Protein AF-A0A841VB92-F1 (afdb_monomer_lite)

Secondary structure (DSSP, 8-state):
-------------PPEEEEEEESS-TTTHHHHHHHHHHHSPSSEEEEEEE---TT-----

pLDDT: mean 80.82, std 17.4, range [42.66, 96.19]

Radius of gyration: 19.09 Å; chains: 1; bounding box: 50×18×51 Å

Foldseek 3Di:
DDPPPPPPPPPPVPEAEAEAEDEPCQVPPVVVVVVVVVVDDPPYYYHYHYPCHDPDPPDD

Structure (mmCIF, N/CA/C/O backbone):
data_AF-A0A841VB92-F1
#
_entry.id   AF-A0A841VB92-F1
#
loop_
_atom_site.group_PDB
_atom_site.id
_atom_site.type_symbol
_atom_site.label_atom_id
_atom_site.label_alt_id
_atom_site.label_comp_id
_atom_site.label_asym_id
_atom_site.label_entity_id
_atom_site.label_seq_id
_atom_site.pdbx_PDB_ins_code
_atom_site.Cartn_x
_atom_site.Cartn_y
_atom_site.Cartn_z
_atom_site.occupancy
_atom_site.B_iso_or_equiv
_atom_site.auth_seq_id
_atom_site.auth_comp_id
_atom_site.auth_asym_id
_atom_site.auth_atom_id
_atom_site.pdbx_PDB_model_num
ATOM 1 N N . MET A 1 1 ? -32.423 7.310 43.135 1.00 45.44 1 MET A N 1
ATOM 2 C CA . MET A 1 1 ? -31.119 7.658 42.536 1.00 45.44 1 MET A CA 1
ATOM 3 C C . MET A 1 1 ? -30.657 6.417 41.802 1.00 45.44 1 MET A C 1
ATOM 5 O O . MET A 1 1 ? -30.196 5.489 42.446 1.00 45.44 1 MET A O 1
ATOM 9 N N . ASN A 1 2 ? -30.937 6.341 40.501 1.00 42.66 2 ASN A N 1
ATOM 10 C CA . ASN A 1 2 ? -30.526 5.202 39.689 1.00 42.66 2 ASN A CA 1
ATOM 11 C C . ASN A 1 2 ? -29.091 5.467 39.258 1.00 42.66 2 ASN A C 1
ATOM 13 O O . ASN A 1 2 ? -28.849 6.357 38.446 1.00 42.66 2 ASN A O 1
ATOM 17 N N . ASP A 1 3 ? -28.169 4.730 39.863 1.00 51.75 3 ASP A N 1
ATOM 18 C CA . ASP A 1 3 ? -26.769 4.692 39.478 1.00 51.75 3 ASP A CA 1
ATOM 19 C C . ASP A 1 3 ? -26.679 3.959 38.135 1.00 51.75 3 ASP A C 1
ATOM 21 O O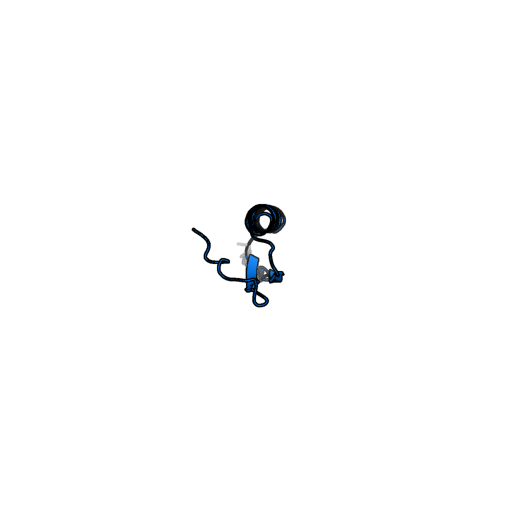 . ASP A 1 3 ? -26.562 2.737 38.062 1.00 51.75 3 ASP A O 1
ATOM 25 N N . GLN A 1 4 ? -26.880 4.703 37.045 1.00 54.78 4 GLN A N 1
ATOM 26 C CA . GLN A 1 4 ? -26.518 4.235 35.717 1.00 54.78 4 GLN A CA 1
ATOM 27 C C . GLN A 1 4 ? -25.001 4.312 35.627 1.00 54.78 4 GLN A C 1
ATOM 29 O O . GLN A 1 4 ? -24.435 5.285 35.130 1.00 54.78 4 GLN A O 1
ATOM 34 N N . THR A 1 5 ? -24.344 3.281 36.151 1.00 50.44 5 THR A N 1
ATOM 35 C CA . THR A 1 5 ? -22.944 2.999 35.876 1.00 50.44 5 THR A CA 1
ATOM 36 C C . THR A 1 5 ? -22.861 2.770 34.372 1.00 50.44 5 THR A C 1
ATOM 38 O O . THR A 1 5 ? -23.203 1.699 33.872 1.00 50.44 5 THR A O 1
ATOM 41 N N . ILE A 1 6 ? -22.523 3.827 33.629 1.00 59.22 6 ILE A N 1
ATOM 42 C CA . ILE A 1 6 ? -22.253 3.754 32.198 1.00 59.22 6 ILE A CA 1
ATOM 43 C C . ILE A 1 6 ? -21.102 2.765 32.070 1.00 59.22 6 ILE A C 1
ATOM 45 O O . ILE A 1 6 ? -19.959 3.076 32.406 1.00 59.22 6 ILE A O 1
ATOM 49 N N . GLY A 1 7 ? -21.431 1.538 31.673 1.00 52.69 7 GLY A N 1
ATOM 50 C CA . GLY A 1 7 ? -20.446 0.562 31.262 1.00 52.69 7 GLY A CA 1
ATOM 51 C C . GLY A 1 7 ? -19.715 1.186 30.091 1.00 52.69 7 GLY A C 1
ATOM 52 O O . GLY A 1 7 ? -20.262 1.274 28.995 1.00 52.69 7 GLY A O 1
ATOM 53 N N . TYR A 1 8 ? -18.507 1.683 30.343 1.00 55.88 8 TYR A N 1
ATOM 54 C CA . TYR A 1 8 ? -17.543 1.942 29.293 1.00 55.88 8 TYR A CA 1
ATOM 55 C C . TYR A 1 8 ? -17.268 0.575 28.681 1.00 55.88 8 TYR A C 1
ATOM 57 O O . TYR A 1 8 ? -16.392 -0.151 29.153 1.00 55.88 8 TYR A O 1
ATOM 65 N N . GLU A 1 9 ? -18.079 0.169 27.699 1.00 55.78 9 GLU A N 1
ATOM 66 C CA . GLU A 1 9 ? -17.698 -0.927 26.830 1.00 55.78 9 GLU A CA 1
ATOM 67 C C . GLU A 1 9 ? -16.288 -0.592 26.367 1.00 55.78 9 GLU A C 1
ATOM 69 O O . GLU A 1 9 ? -16.037 0.461 25.773 1.00 55.78 9 GLU A O 1
ATOM 74 N N . SER A 1 10 ? -15.342 -1.449 26.741 1.00 60.66 10 SER A N 1
ATOM 75 C CA . SER A 1 10 ? -14.015 -1.412 26.168 1.00 60.66 10 SER A CA 1
ATOM 76 C C . SER A 1 10 ? -14.222 -1.750 24.704 1.00 60.66 10 SER A C 1
ATOM 78 O O . SER A 1 10 ? -14.259 -2.918 24.320 1.00 60.66 10 SER A O 1
ATOM 80 N N . ILE A 1 11 ? -14.439 -0.720 23.887 1.00 61.25 11 ILE A N 1
ATOM 81 C CA . ILE A 1 11 ? -14.347 -0.836 22.446 1.00 61.25 11 ILE A CA 1
ATOM 82 C C . ILE A 1 11 ? -12.869 -1.133 22.227 1.00 61.25 11 ILE A C 1
ATOM 84 O O . ILE A 1 11 ? -12.041 -0.229 22.121 1.00 61.25 11 ILE A O 1
ATOM 88 N N . SER A 1 12 ? -12.516 -2.417 22.268 1.00 64.12 12 SER A N 1
ATOM 89 C CA . SER A 1 12 ? -11.270 -2.910 21.715 1.00 64.12 12 SER A CA 1
ATOM 90 C C . SER A 1 12 ? -11.346 -2.538 20.246 1.00 64.12 12 SER A C 1
ATOM 92 O O . SER A 1 12 ? -11.954 -3.237 19.438 1.00 64.12 12 SER A O 1
ATOM 94 N N . SER A 1 13 ? -10.843 -1.353 19.917 1.00 71.50 13 SER A N 1
ATOM 95 C CA . SER A 1 13 ? -10.730 -0.912 18.545 1.00 71.50 13 SER A CA 1
ATOM 96 C C . SER A 1 13 ? -9.730 -1.869 17.911 1.00 71.50 13 SER A C 1
ATOM 98 O O . SER A 1 13 ? -8.524 -1.752 18.148 1.00 71.50 13 SER A O 1
ATOM 100 N N . GLN A 1 14 ? -10.241 -2.903 17.242 1.00 85.81 14 GLN A N 1
ATOM 101 C CA . GLN A 1 14 ? -9.416 -3.956 16.673 1.00 85.81 14 GLN A CA 1
ATOM 102 C C . GLN A 1 14 ? -8.434 -3.308 15.704 1.00 85.81 14 GLN A C 1
ATOM 104 O O . GLN A 1 14 ? -8.835 -2.695 14.717 1.00 85.81 14 GLN A O 1
ATOM 109 N N . LEU A 1 1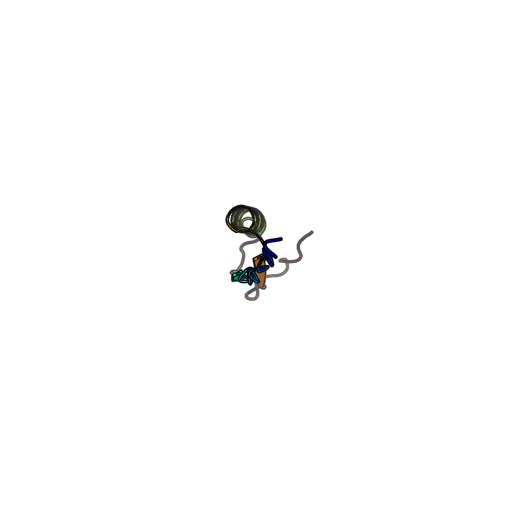5 ? -7.143 -3.422 16.016 1.00 90.94 15 LEU A N 1
ATOM 110 C CA . LEU A 1 15 ? -6.087 -2.973 15.124 1.00 90.94 15 LEU A CA 1
ATOM 111 C C . LEU A 1 15 ? -6.143 -3.814 13.853 1.00 90.94 15 LEU A C 1
ATOM 113 O O . LEU A 1 15 ? -5.907 -5.022 13.889 1.00 90.94 15 LEU A O 1
ATOM 117 N N . CYS A 1 16 ? -6.407 -3.162 12.728 1.00 91.88 16 CYS A N 1
ATOM 118 C CA . CYS A 1 16 ? -6.175 -3.770 11.431 1.00 91.88 16 CYS A CA 1
ATOM 119 C C . CYS A 1 16 ? -4.708 -3.526 11.038 1.00 91.88 16 CYS A C 1
ATOM 121 O O . CYS A 1 16 ? -4.198 -2.411 11.155 1.00 91.88 16 CYS A O 1
ATOM 123 N N . CYS A 1 17 ? -4.007 -4.579 10.622 1.00 95.19 17 CYS A N 1
ATOM 124 C CA . CYS A 1 17 ? -2.626 -4.503 10.159 1.00 95.19 17 CYS A CA 1
ATOM 125 C C . CYS A 1 17 ? -2.544 -5.081 8.747 1.00 95.19 17 CYS A C 1
ATOM 127 O O . CYS A 1 17 ? -2.852 -6.257 8.546 1.00 95.19 17 CYS A O 1
ATOM 129 N N . THR A 1 18 ? -2.119 -4.265 7.788 1.00 95.62 18 THR A N 1
ATOM 130 C CA . THR A 1 18 ? -1.896 -4.689 6.404 1.00 95.62 18 THR A CA 1
ATOM 131 C C . THR A 1 18 ? -0.405 -4.830 6.149 1.00 95.62 18 THR A C 1
ATOM 133 O O . THR A 1 18 ? 0.345 -3.864 6.281 1.00 95.62 18 THR A O 1
ATOM 136 N N . ILE A 1 19 ? 0.021 -6.028 5.747 1.00 96.19 19 ILE A N 1
ATOM 137 C CA . ILE A 1 19 ? 1.390 -6.300 5.302 1.00 96.19 19 ILE A CA 1
ATOM 138 C C . ILE A 1 19 ? 1.394 -6.269 3.776 1.00 96.19 19 ILE A C 1
ATOM 140 O O . ILE A 1 19 ? 0.667 -7.030 3.139 1.00 96.19 19 ILE A O 1
ATOM 144 N N . LEU A 1 20 ? 2.200 -5.382 3.200 1.00 95.56 20 LEU A N 1
ATOM 145 C CA . LEU A 1 20 ? 2.270 -5.151 1.766 1.00 95.56 20 LEU A CA 1
ATOM 146 C C . LEU A 1 20 ? 3.691 -5.439 1.258 1.00 95.56 20 LEU A C 1
ATOM 148 O O . LEU A 1 20 ? 4.542 -4.550 1.317 1.00 95.56 20 LEU A O 1
ATOM 152 N N . PRO A 1 21 ? 3.970 -6.659 0.773 1.00 93.94 21 PRO A N 1
ATOM 153 C CA . PRO A 1 21 ? 5.168 -6.911 -0.016 1.00 93.94 21 PRO A CA 1
ATOM 154 C C . PRO A 1 21 ? 5.078 -6.173 -1.358 1.00 93.94 21 PRO A C 1
ATOM 156 O O . PRO A 1 21 ? 4.015 -6.115 -1.977 1.00 93.94 21 PRO A O 1
ATOM 159 N N . THR A 1 22 ? 6.188 -5.588 -1.797 1.00 92.44 22 THR A N 1
ATOM 160 C CA . THR A 1 22 ? 6.269 -4.751 -3.001 1.00 92.44 22 THR A CA 1
ATOM 161 C C . THR A 1 22 ? 7.549 -5.036 -3.771 1.00 92.44 22 THR A C 1
ATOM 163 O O . THR A 1 22 ? 8.595 -5.225 -3.164 1.00 92.44 22 THR A O 1
ATOM 166 N N . TYR A 1 23 ? 7.480 -5.027 -5.104 1.00 91.88 23 TYR A N 1
ATOM 167 C CA . TYR A 1 23 ? 8.645 -5.154 -5.979 1.00 91.88 23 TYR A CA 1
ATOM 168 C C . TYR A 1 23 ? 8.511 -4.193 -7.162 1.00 91.88 23 TYR A C 1
ATOM 170 O O . TYR A 1 23 ? 7.582 -4.309 -7.952 1.00 91.88 23 TYR A O 1
ATOM 178 N N . ASN A 1 24 ? 9.435 -3.237 -7.288 1.00 90.69 24 ASN A N 1
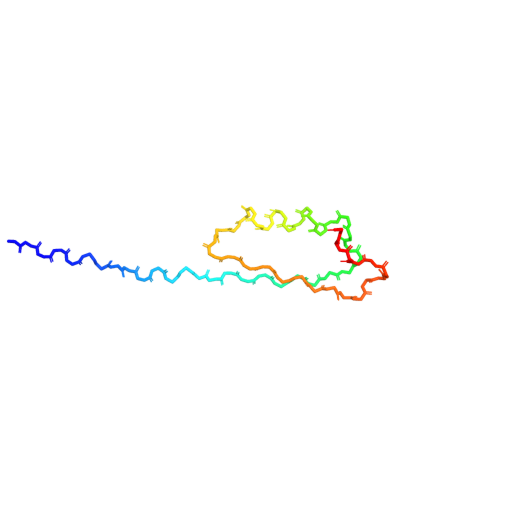ATOM 179 C CA . ASN A 1 24 ? 9.465 -2.213 -8.342 1.00 90.69 24 ASN A CA 1
ATOM 180 C C . ASN A 1 24 ? 8.206 -1.314 -8.413 1.00 90.69 24 ASN A C 1
ATOM 182 O O . ASN A 1 24 ? 7.920 -0.725 -9.450 1.00 90.69 24 ASN A O 1
ATOM 186 N N . GLU A 1 25 ? 7.491 -1.125 -7.299 1.00 91.50 25 GLU A N 1
ATOM 187 C CA . GLU A 1 25 ? 6.227 -0.363 -7.232 1.00 91.50 25 GLU A CA 1
ATOM 188 C C . GLU A 1 25 ? 6.408 1.139 -6.934 1.00 91.50 25 GLU A C 1
ATOM 190 O O . GLU A 1 25 ? 5.541 1.777 -6.332 1.00 91.50 25 GLU A O 1
ATOM 195 N N . ARG A 1 26 ? 7.540 1.738 -7.328 1.00 86.44 26 ARG A N 1
ATOM 196 C CA . ARG A 1 26 ? 7.910 3.113 -6.933 1.00 86.44 26 ARG A CA 1
ATOM 197 C C . ARG A 1 26 ? 6.832 4.149 -7.277 1.00 86.44 26 ARG A C 1
ATOM 199 O O . ARG A 1 26 ? 6.551 5.026 -6.463 1.00 86.44 26 ARG A O 1
ATOM 206 N N . ASP A 1 27 ? 6.202 4.012 -8.439 1.00 89.31 27 ASP A N 1
ATOM 207 C CA . ASP A 1 27 ? 5.191 4.964 -8.913 1.00 89.31 27 ASP A CA 1
ATOM 208 C C . ASP A 1 27 ? 3.802 4.722 -8.292 1.00 89.31 27 ASP A C 1
ATOM 210 O O . ASP A 1 27 ? 2.963 5.625 -8.252 1.00 89.31 27 ASP A O 1
ATOM 214 N N . ASN A 1 28 ? 3.560 3.525 -7.750 1.00 91.12 28 ASN A N 1
ATOM 215 C CA . ASN A 1 28 ? 2.245 3.098 -7.269 1.00 91.12 28 ASN A CA 1
ATOM 216 C C . ASN A 1 28 ? 2.141 3.047 -5.742 1.00 91.12 28 ASN A C 1
ATOM 218 O O . ASN A 1 28 ? 1.034 3.162 -5.205 1.00 91.12 28 ASN A O 1
ATOM 222 N N . ILE A 1 29 ? 3.265 2.909 -5.030 1.00 91.94 29 ILE A N 1
ATOM 223 C CA . ILE A 1 29 ? 3.261 2.675 -3.585 1.00 91.94 29 ILE A CA 1
ATOM 224 C C . ILE A 1 29 ? 2.603 3.827 -2.821 1.00 91.94 29 ILE A C 1
ATOM 226 O O . ILE A 1 29 ? 1.730 3.598 -1.988 1.00 91.94 29 ILE A O 1
ATOM 230 N N . ILE A 1 30 ? 2.911 5.082 -3.158 1.00 93.25 30 ILE A N 1
ATOM 231 C CA . ILE A 1 30 ? 2.316 6.246 -2.485 1.00 93.25 30 ILE A CA 1
ATOM 232 C C . ILE A 1 30 ? 0.801 6.361 -2.749 1.00 93.25 30 ILE A C 1
ATOM 234 O O . ILE A 1 30 ? 0.045 6.493 -1.779 1.00 93.25 30 ILE A O 1
ATOM 238 N N . PRO A 1 31 ? 0.306 6.303 -4.005 1.00 95.06 31 PRO A N 1
ATOM 239 C CA . PRO A 1 31 ? -1.132 6.247 -4.272 1.00 95.06 31 PRO A CA 1
ATOM 240 C C . PRO A 1 31 ? -1.856 5.106 -3.547 1.00 95.06 31 PRO A C 1
ATOM 242 O O . PRO A 1 31 ? -2.944 5.322 -3.008 1.00 95.06 31 PRO A O 1
ATOM 245 N N . LEU A 1 32 ? -1.262 3.911 -3.499 1.00 94.38 32 LEU A N 1
ATOM 246 C CA . LEU A 1 32 ? -1.842 2.748 -2.831 1.00 94.38 32 LEU A CA 1
ATOM 247 C C . LEU A 1 32 ? -1.955 2.963 -1.317 1.00 94.38 32 LEU A C 1
ATOM 249 O O . LEU A 1 32 ? -3.040 2.789 -0.760 1.00 94.38 32 LEU A O 1
ATOM 253 N N . LEU A 1 33 ? -0.885 3.423 -0.662 1.00 94.62 33 LEU A N 1
ATOM 254 C CA . LEU A 1 33 ? -0.886 3.718 0.775 1.00 94.62 33 LEU A CA 1
ATOM 255 C C . LEU A 1 33 ? -1.945 4.760 1.145 1.00 94.62 33 LEU A C 1
ATOM 257 O O . LEU A 1 33 ? -2.691 4.563 2.102 1.00 94.62 33 LEU A O 1
ATOM 261 N N . LYS A 1 34 ? -2.078 5.835 0.354 1.00 94.88 34 LYS A N 1
ATOM 262 C CA . LYS A 1 34 ? -3.111 6.862 0.575 1.00 94.88 34 LYS A CA 1
ATOM 263 C C . LYS A 1 34 ? -4.522 6.281 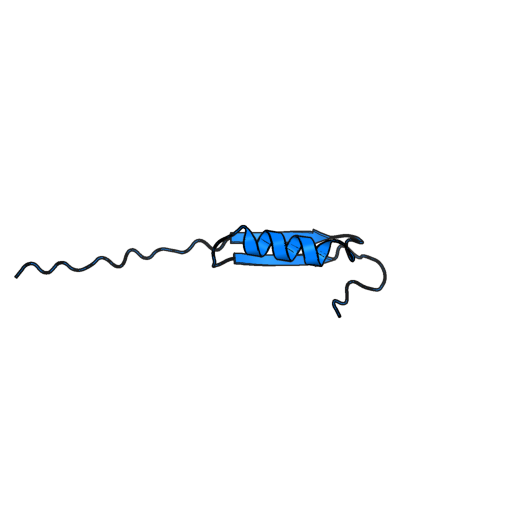0.512 1.00 94.88 34 LYS A C 1
ATOM 265 O O . LYS A 1 34 ? -5.358 6.615 1.347 1.00 94.88 34 LYS A O 1
ATOM 270 N N . ARG A 1 35 ? -4.791 5.409 -0.463 1.00 96.00 35 ARG A N 1
ATOM 271 C CA . ARG A 1 35 ? -6.106 4.768 -0.618 1.00 96.00 35 ARG A CA 1
ATOM 272 C C . ARG A 1 35 ? -6.393 3.782 0.511 1.00 96.00 35 ARG A C 1
ATOM 274 O O . ARG A 1 35 ? -7.512 3.772 1.008 1.00 96.00 35 ARG A O 1
ATOM 281 N N . LEU A 1 36 ? -5.392 3.018 0.950 1.00 94.38 36 LEU A N 1
ATOM 282 C CA . LEU A 1 36 ? -5.520 2.113 2.093 1.00 94.38 36 LEU A CA 1
ATOM 283 C C . LEU A 1 36 ? -5.845 2.884 3.376 1.00 94.38 36 LEU A C 1
ATOM 285 O O . LEU A 1 36 ? -6.816 2.549 4.051 1.00 94.38 36 LEU A O 1
ATOM 289 N N . LEU A 1 37 ? -5.091 3.943 3.682 1.00 93.56 37 LEU A N 1
ATOM 290 C CA . LEU A 1 37 ? -5.325 4.782 4.864 1.00 93.56 37 LEU A CA 1
ATOM 291 C C . LEU A 1 37 ? -6.705 5.452 4.846 1.00 93.56 37 LEU A C 1
ATOM 293 O O . LEU A 1 37 ? -7.337 5.565 5.887 1.00 93.56 37 LEU A O 1
ATOM 297 N N . ALA A 1 38 ? -7.194 5.864 3.673 1.00 95.06 38 ALA A N 1
ATOM 298 C CA . ALA A 1 38 ? -8.533 6.436 3.536 1.00 95.06 38 ALA A CA 1
ATOM 299 C C . ALA A 1 38 ? -9.663 5.395 3.655 1.00 95.06 38 ALA A C 1
ATOM 301 O O . ALA A 1 38 ? -10.806 5.765 3.911 1.00 95.06 38 ALA A O 1
ATOM 302 N N . SER A 1 39 ? -9.366 4.110 3.437 1.00 94.31 39 SER A N 1
ATOM 303 C CA . SER A 1 39 ? -10.371 3.038 3.412 1.00 94.31 39 SER A CA 1
ATOM 304 C C . SER A 1 39 ? -10.672 2.415 4.774 1.00 94.31 39 SER A C 1
ATOM 306 O O . SER A 1 39 ? -11.701 1.760 4.915 1.00 94.31 39 SER A O 1
ATOM 308 N N . MET A 1 40 ? -9.801 2.614 5.769 1.00 89.81 40 MET A N 1
ATOM 309 C CA . MET A 1 40 ? -9.893 1.941 7.065 1.00 89.81 40 MET A CA 1
ATOM 310 C C . MET A 1 40 ? -9.935 2.947 8.221 1.00 89.81 40 MET A C 1
ATOM 312 O O . MET A 1 40 ? -9.095 3.848 8.274 1.00 89.81 40 MET A O 1
ATOM 316 N N . PRO A 1 41 ? -10.872 2.800 9.175 1.00 89.38 41 PRO A N 1
ATOM 317 C CA . PRO A 1 41 ? -10.878 3.616 10.380 1.00 89.38 41 PRO A CA 1
ATOM 318 C C . PRO A 1 41 ? -9.700 3.245 11.303 1.00 89.38 41 PRO A C 1
ATOM 320 O O . PRO A 1 41 ? -9.269 2.090 11.318 1.00 89.38 41 PRO A O 1
ATOM 323 N N . PRO A 1 42 ? -9.173 4.196 12.096 1.00 88.75 42 PRO A N 1
ATOM 324 C CA . PRO A 1 42 ? -8.140 3.903 13.082 1.00 88.75 42 PRO A CA 1
ATOM 325 C C . PRO A 1 42 ? -8.671 3.016 14.232 1.00 88.75 42 PRO A C 1
ATOM 327 O O . PRO A 1 42 ? -9.853 3.108 14.572 1.00 88.75 42 PRO A O 1
ATOM 330 N N . PRO A 1 43 ? -7.801 2.218 14.885 1.00 92.31 43 PRO A N 1
ATOM 331 C CA . PRO A 1 43 ? -6.363 2.116 14.648 1.00 92.31 43 PRO A CA 1
ATOM 332 C C . PRO A 1 43 ? -6.039 1.210 13.449 1.00 92.31 43 PRO A C 1
ATOM 334 O O . PRO A 1 43 ? -6.523 0.084 13.344 1.00 92.31 43 PRO A O 1
ATOM 337 N N . TYR A 1 44 ? -5.178 1.706 12.558 1.00 94.56 44 TYR A N 1
ATOM 338 C CA . TYR A 1 44 ? -4.773 1.013 11.337 1.00 94.56 44 TYR A CA 1
ATOM 339 C C . TYR A 1 44 ? -3.264 1.149 11.118 1.00 94.56 44 TYR A C 1
ATOM 341 O O . TYR A 1 44 ? -2.717 2.248 11.207 1.00 94.56 44 TYR A O 1
ATOM 349 N N . LEU A 1 45 ? -2.596 0.029 10.850 1.00 94.75 45 LEU A N 1
ATOM 350 C CA . LEU A 1 45 ? -1.156 -0.064 10.618 1.00 94.75 45 LEU A CA 1
ATOM 351 C C . LEU A 1 45 ? -0.898 -0.657 9.231 1.00 94.75 45 LEU A C 1
ATOM 353 O O . LEU A 1 45 ? -1.512 -1.653 8.853 1.00 94.75 45 LEU A O 1
ATOM 357 N N . ILE A 1 46 ? 0.042 -0.077 8.486 1.00 95.69 46 ILE A N 1
ATOM 358 C CA . ILE A 1 46 ? 0.519 -0.636 7.218 1.00 95.69 46 ILE A CA 1
ATOM 359 C C . ILE A 1 46 ? 2.022 -0.873 7.336 1.00 95.69 46 ILE A C 1
ATOM 361 O O . ILE A 1 46 ? 2.769 0.040 7.685 1.00 95.69 46 ILE A O 1
ATOM 365 N N . ILE A 1 47 ? 2.459 -2.092 7.032 1.00 95.81 47 ILE A N 1
ATOM 366 C CA . ILE A 1 47 ? 3.866 -2.491 6.982 1.00 95.81 47 ILE A CA 1
ATOM 367 C C . ILE A 1 47 ? 4.202 -2.786 5.524 1.00 95.81 47 ILE A C 1
ATOM 369 O O . ILE A 1 47 ? 3.690 -3.748 4.955 1.00 95.81 47 ILE A O 1
ATOM 373 N N . VAL A 1 48 ? 5.053 -1.962 4.917 1.00 94.38 48 VAL A N 1
ATOM 374 C CA . VAL A 1 48 ? 5.532 -2.173 3.546 1.00 94.38 48 VAL A CA 1
ATOM 375 C C . VAL A 1 48 ? 6.843 -2.943 3.595 1.00 94.38 48 VAL A C 1
ATOM 377 O O . VAL A 1 48 ? 7.765 -2.547 4.307 1.00 94.38 48 VAL A O 1
ATOM 380 N N . ILE A 1 49 ? 6.918 -4.035 2.842 1.00 94.12 49 ILE A N 1
ATOM 381 C CA . ILE A 1 49 ? 8.120 -4.852 2.693 1.00 94.12 49 ILE A CA 1
ATOM 382 C C . ILE A 1 49 ? 8.610 -4.676 1.257 1.00 94.12 49 ILE A C 1
ATOM 384 O O . ILE 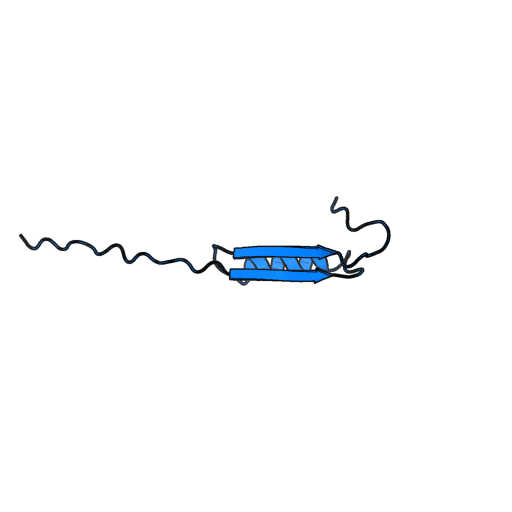A 1 49 ? 7.894 -4.994 0.310 1.00 94.12 49 ILE A O 1
ATOM 388 N N . ASP A 1 50 ? 9.817 -4.149 1.094 1.00 91.38 50 ASP A N 1
ATOM 389 C CA . ASP A 1 50 ? 10.499 -4.137 -0.198 1.00 91.38 50 ASP A CA 1
ATOM 390 C C . ASP A 1 50 ? 11.105 -5.515 -0.476 1.00 91.38 50 ASP A C 1
ATOM 392 O O . ASP A 1 50 ? 11.991 -5.964 0.252 1.00 91.38 50 ASP A O 1
ATOM 396 N N . ASP A 1 51 ? 10.649 -6.177 -1.532 1.00 91.81 51 ASP A N 1
ATOM 397 C CA . ASP A 1 51 ? 11.161 -7.467 -1.984 1.00 91.81 51 ASP A CA 1
ATOM 398 C C . ASP A 1 51 ? 12.358 -7.282 -2.930 1.00 91.81 51 ASP A C 1
ATOM 400 O O . ASP A 1 51 ? 12.355 -7.714 -4.080 1.00 91.81 51 ASP A O 1
ATOM 404 N N . ASN A 1 52 ? 13.394 -6.586 -2.447 1.00 87.75 52 ASN A N 1
ATOM 405 C CA . ASN A 1 52 ? 14.646 -6.350 -3.173 1.00 87.75 52 ASN A CA 1
ATOM 406 C C . ASN A 1 52 ? 14.451 -5.648 -4.530 1.00 87.75 52 ASN A C 1
ATOM 408 O O . ASN A 1 52 ? 15.060 -6.012 -5.546 1.00 87.75 52 ASN A O 1
ATOM 412 N N . SER A 1 53 ? 13.600 -4.625 -4.577 1.00 81.88 53 SER A N 1
ATOM 413 C CA . SER A 1 53 ? 13.548 -3.783 -5.764 1.00 81.88 53 SER A CA 1
ATOM 414 C C . SER A 1 53 ? 14.861 -3.008 -5.923 1.00 81.88 53 SER A C 1
ATOM 416 O O . SER A 1 53 ? 15.474 -2.547 -4.959 1.00 81.88 53 SER A O 1
ATOM 418 N N . GLY A 1 54 ? 15.374 -2.960 -7.157 1.00 81.06 54 GLY A N 1
ATOM 419 C CA . GLY A 1 54 ? 16.711 -2.420 -7.434 1.00 81.06 54 GLY A CA 1
ATOM 420 C C . GLY A 1 54 ? 16.870 -0.986 -6.918 1.00 81.06 54 GLY A C 1
ATOM 421 O O . GLY A 1 54 ? 15.880 -0.276 -6.783 1.00 81.06 54 GLY A O 1
ATOM 422 N N . SER A 1 55 ? 18.110 -0.557 -6.649 1.00 67.44 55 SER A N 1
ATOM 423 C CA . SER A 1 55 ? 18.504 0.686 -5.951 1.00 67.44 55 SER A CA 1
ATOM 424 C C . SER A 1 55 ? 17.546 1.887 -6.097 1.00 67.44 55 SER A C 1
ATOM 426 O O .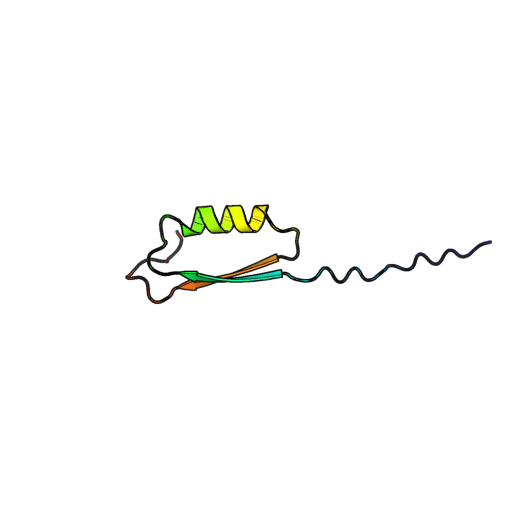 SER A 1 55 ? 17.797 2.789 -6.898 1.00 67.44 55 SER A O 1
ATOM 428 N N . SER A 1 56 ? 16.451 1.885 -5.328 1.00 62.59 56 SER A N 1
ATOM 429 C CA . SER A 1 56 ? 15.631 3.013 -4.860 1.00 62.59 56 SER A CA 1
ATOM 430 C C . SER A 1 56 ? 14.209 2.528 -4.501 1.00 62.59 56 SER A C 1
ATOM 432 O O . SER A 1 56 ? 13.280 2.636 -5.293 1.00 62.59 56 SER A O 1
ATOM 434 N N . LEU A 1 57 ? 13.990 2.077 -3.269 1.00 56.06 57 LEU A N 1
ATOM 435 C CA . LEU A 1 57 ? 12.745 2.397 -2.544 1.00 56.06 57 LEU A CA 1
ATOM 436 C C . LEU A 1 57 ? 13.019 3.330 -1.369 1.00 56.06 57 LEU A C 1
ATOM 438 O O . LEU A 1 57 ? 12.222 3.425 -0.440 1.00 56.06 57 LEU A O 1
ATOM 442 N N . LEU A 1 58 ? 14.138 4.060 -1.418 1.00 52.62 58 LEU A N 1
ATOM 443 C CA . LEU A 1 58 ? 14.298 5.225 -0.567 1.00 52.62 58 LEU A CA 1
ATOM 444 C C . LEU A 1 58 ? 13.233 6.232 -0.997 1.00 52.62 58 LEU A C 1
ATOM 446 O O . LEU A 1 58 ? 13.364 6.912 -2.014 1.00 52.62 58 LEU A O 1
ATOM 450 N N . PHE A 1 59 ? 12.132 6.224 -0.248 1.00 53.34 59 PHE A N 1
ATOM 451 C CA . PHE A 1 59 ? 11.166 7.303 -0.212 1.00 53.34 59 PHE A CA 1
ATOM 452 C C . PHE A 1 59 ? 11.950 8.626 -0.101 1.00 53.34 59 PHE A C 1
ATOM 454 O O . PHE A 1 59 ? 12.899 8.673 0.690 1.00 53.34 59 PHE A O 1
ATOM 461 N N . PRO A 1 60 ? 11.636 9.653 -0.913 1.00 51.44 60 PRO A N 1
ATOM 462 C CA . PRO A 1 60 ? 12.210 10.980 -0.711 1.00 51.44 60 PRO A CA 1
ATOM 463 C C . PRO A 1 60 ? 11.890 11.527 0.686 1.00 51.44 60 PRO A C 1
ATOM 465 O O . PRO A 1 60 ? 10.832 11.149 1.247 1.00 51.44 60 PRO A O 1
#

Sequence (60 aa):
MNDQTIGYESISSQLCCTILPTYNERDNIIPLLKRLLASMPPPYLIIVIDDNSGSSLLFP

InterPro domains:
  IPR001173 Glycosyltransferase 2-like [PF00535] (19-53)
  IPR029044 Nucleotide-diphospho-sugar transferases [G3DSA:3.90.550.10] (9-55)
  IPR029044 Nucleotide-diphospho-sugar transferases [SSF53448] (19-53)

Organism: NCBI:txid2755316